Protein AF-A0A833D6U7-F1 (afdb_monomer)

Secondary structure (DSSP, 8-state):
-HHHHHHHHHHHHHHTT-------S-HHHHTTSSS-EEEETTEEEE-PPP--

Mean predicted aligned error: 4.55 Å

Foldseek 3Di:
DVVVVLVVVVVVCVVVVHDDDDDDPPVVSQLPDPWHWDQDPNDTDGDDRPPD

Sequence (52 aa):
TAARVFAELVRIVRAEGAAALIATHNLELAGRMDRVLRLADGVLVEVAPAAR

pLDDT: mean 88.09, std 10.11, range [54.12, 96.81]

Structure (mmCIF, N/CA/C/O backbone):
data_AF-A0A833D6U7-F1
#
_entry.id   AF-A0A833D6U7-F1
#
loop_
_atom_site.group_PDB
_atom_site.id
_atom_site.type_symbol
_atom_site.label_atom_id
_atom_site.label_alt_id
_atom_site.label_comp_id
_atom_site.label_asym_id
_atom_site.label_entity_id
_atom_site.label_seq_id
_atom_site.pdbx_PDB_ins_code
_atom_site.Cartn_x
_atom_site.Cartn_y
_atom_site.Cartn_z
_atom_site.occupancy
_atom_site.B_iso_or_equiv
_atom_site.auth_seq_id
_atom_site.auth_comp_id
_atom_site.auth_asym_id
_atom_site.auth_atom_id
_atom_site.pdbx_PDB_model_num
ATOM 1 N N . THR A 1 1 ? 12.344 -4.446 14.437 1.00 71.12 1 THR A N 1
ATOM 2 C CA . THR A 1 1 ? 12.437 -4.640 12.970 1.00 71.12 1 THR A CA 1
ATOM 3 C C . THR A 1 1 ? 11.237 -4.001 12.280 1.00 71.12 1 THR A C 1
ATOM 5 O O . THR A 1 1 ? 10.277 -3.655 12.966 1.00 71.12 1 THR A O 1
ATOM 8 N N . ALA A 1 2 ? 11.290 -3.804 10.955 1.00 76.81 2 ALA A N 1
ATOM 9 C CA . ALA A 1 2 ? 10.294 -3.063 10.160 1.00 76.81 2 ALA A CA 1
ATOM 10 C C . ALA A 1 2 ? 8.830 -3.499 10.389 1.00 76.81 2 ALA A C 1
ATOM 12 O O . ALA A 1 2 ? 7.939 -2.656 10.414 1.00 76.81 2 ALA A O 1
ATOM 13 N N . ALA A 1 3 ? 8.589 -4.785 10.668 1.00 81.81 3 ALA A N 1
ATOM 14 C CA . ALA A 1 3 ? 7.263 -5.314 10.992 1.00 81.81 3 ALA A CA 1
ATOM 15 C C . ALA A 1 3 ? 6.603 -4.647 12.218 1.00 81.81 3 ALA A C 1
ATOM 17 O O . ALA A 1 3 ? 5.391 -4.441 12.218 1.00 81.81 3 ALA A O 1
ATOM 18 N N . ARG A 1 4 ? 7.384 -4.284 13.250 1.00 88.62 4 ARG A N 1
ATOM 19 C CA . ARG A 1 4 ? 6.866 -3.626 14.464 1.00 88.62 4 ARG A CA 1
ATOM 20 C C . ARG A 1 4 ? 6.466 -2.177 14.191 1.00 88.62 4 ARG A C 1
ATOM 22 O O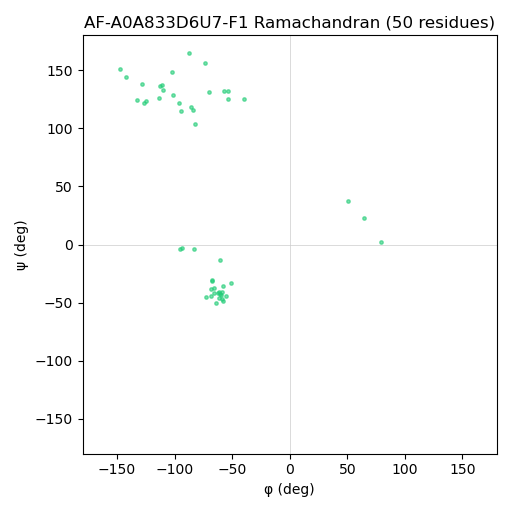 . ARG A 1 4 ? 5.391 -1.762 14.597 1.00 88.62 4 ARG A O 1
ATOM 29 N N . VAL A 1 5 ? 7.316 -1.434 13.479 1.00 88.50 5 VAL A N 1
ATOM 30 C CA . VAL A 1 5 ? 7.030 -0.044 13.075 1.00 88.50 5 VAL A CA 1
ATOM 31 C C . VAL A 1 5 ? 5.776 0.000 12.212 1.00 88.50 5 VAL A C 1
ATOM 33 O O . VAL A 1 5 ? 4.896 0.826 12.423 1.00 88.50 5 VAL A O 1
ATOM 36 N N . PHE A 1 6 ? 5.669 -0.943 11.283 1.00 88.50 6 PHE A N 1
ATOM 37 C CA . PHE A 1 6 ? 4.507 -1.075 10.429 1.00 88.50 6 PHE A CA 1
ATOM 38 C C . PHE A 1 6 ? 3.213 -1.352 11.210 1.00 88.50 6 PHE A C 1
ATOM 40 O O . PHE A 1 6 ? 2.196 -0.712 10.954 1.00 88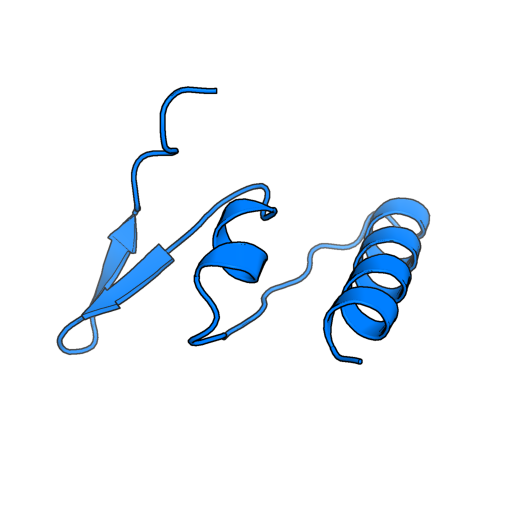.50 6 PHE A O 1
ATOM 47 N N . ALA A 1 7 ? 3.246 -2.278 12.173 1.00 89.12 7 ALA A N 1
ATOM 48 C CA . ALA A 1 7 ? 2.077 -2.591 12.990 1.00 89.12 7 ALA A CA 1
ATOM 49 C C . ALA A 1 7 ? 1.581 -1.367 13.781 1.00 89.12 7 ALA A C 1
ATOM 51 O O . ALA A 1 7 ? 0.380 -1.101 13.800 1.00 89.12 7 ALA A O 1
ATOM 52 N N . GLU A 1 8 ? 2.496 -0.591 14.371 1.00 93.44 8 GLU A N 1
ATOM 53 C CA . GLU A 1 8 ? 2.134 0.647 15.073 1.00 93.44 8 GLU A CA 1
ATOM 54 C C . GLU A 1 8 ? 1.582 1.717 14.127 1.00 93.44 8 GLU A C 1
ATOM 56 O O . GLU A 1 8 ? 0.571 2.343 14.442 1.00 93.44 8 GLU A O 1
ATOM 61 N N . LEU A 1 9 ? 2.185 1.886 12.945 1.00 91.88 9 LEU A N 1
ATOM 62 C CA . LEU A 1 9 ? 1.689 2.818 11.932 1.00 91.88 9 LEU A CA 1
ATOM 63 C C . LEU A 1 9 ? 0.245 2.486 11.530 1.00 91.88 9 LEU A C 1
ATOM 65 O O . LEU A 1 9 ? -0.613 3.365 11.545 1.00 91.88 9 LEU A O 1
ATOM 69 N N . VAL A 1 10 ? -0.045 1.217 11.223 1.00 90.38 10 VAL A N 1
ATOM 70 C CA . VAL A 1 10 ? -1.401 0.778 10.851 1.00 90.38 10 VAL A CA 1
ATOM 71 C C . VAL A 1 10 ? -2.391 1.014 11.990 1.00 90.38 10 VAL A C 1
ATOM 73 O O . VAL A 1 10 ? -3.513 1.455 11.739 1.00 90.38 10 VAL A O 1
ATOM 76 N N . ARG A 1 11 ? -1.990 0.746 13.239 1.00 92.75 11 ARG A N 1
ATOM 77 C CA . ARG A 1 11 ? -2.840 0.975 14.414 1.00 92.75 11 ARG A CA 1
ATOM 78 C C . ARG A 1 11 ? -3.252 2.442 14.527 1.00 92.75 11 ARG A C 1
ATOM 80 O O . ARG A 1 11 ? -4.432 2.714 14.721 1.00 92.75 11 ARG A O 1
ATOM 87 N N . ILE A 1 12 ? -2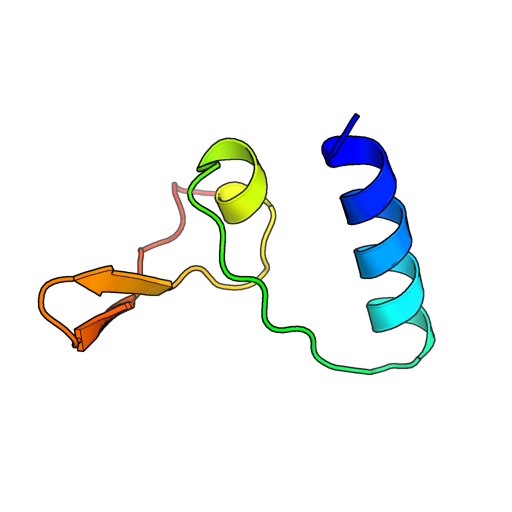.299 3.363 14.381 1.00 94.88 12 ILE A N 1
ATOM 88 C CA . ILE A 1 12 ? -2.550 4.809 14.450 1.00 94.88 12 ILE A CA 1
ATOM 89 C C . ILE A 1 12 ? -3.473 5.245 13.311 1.00 94.88 12 ILE A C 1
ATOM 91 O O . ILE A 1 12 ? -4.505 5.854 13.562 1.00 94.88 12 ILE A O 1
ATOM 95 N N . VAL A 1 13 ? -3.157 4.865 12.072 1.00 94.12 13 VAL A N 1
ATOM 96 C CA . VAL A 1 13 ? -3.945 5.236 10.884 1.00 94.12 13 VAL A CA 1
ATOM 97 C C . VAL A 1 13 ? -5.409 4.813 11.026 1.00 94.12 13 VAL A C 1
ATOM 99 O O . VAL A 1 13 ? -6.306 5.607 10.752 1.00 94.12 13 VAL A O 1
ATOM 102 N N . ARG A 1 14 ? -5.661 3.588 11.511 1.00 90.38 14 ARG A N 1
ATOM 103 C CA . ARG A 1 14 ? -7.026 3.094 11.745 1.00 90.38 14 ARG A CA 1
ATOM 104 C C . ARG A 1 14 ? -7.729 3.821 12.891 1.00 90.38 14 ARG A C 1
ATOM 106 O O . ARG A 1 14 ? -8.924 4.069 12.776 1.00 90.38 14 ARG A O 1
ATOM 113 N N . ALA A 1 15 ? -7.018 4.149 13.971 1.00 95.69 15 ALA A N 1
ATOM 114 C CA . ALA A 1 15 ? -7.590 4.863 15.113 1.00 95.69 15 ALA A CA 1
ATOM 115 C C . ALA A 1 15 ? -8.013 6.298 14.755 1.00 95.69 15 ALA A C 1
ATOM 117 O O . ALA A 1 15 ? -9.065 6.749 15.195 1.00 95.69 15 ALA A O 1
ATOM 118 N N . GLU A 1 16 ? -7.233 6.975 13.913 1.00 96.38 16 GLU A N 1
ATOM 119 C CA . GLU A 1 16 ? -7.496 8.351 13.465 1.00 96.38 16 GLU A CA 1
ATOM 120 C C . GLU A 1 16 ? -8.481 8.428 12.280 1.00 96.38 16 GLU A C 1
ATOM 122 O O . GLU A 1 16 ? -8.814 9.515 11.813 1.00 96.38 16 GLU A O 1
ATOM 127 N N . GLY A 1 17 ? -8.929 7.286 11.741 1.00 93.31 17 GLY A N 1
ATOM 128 C CA . GLY A 1 17 ? -9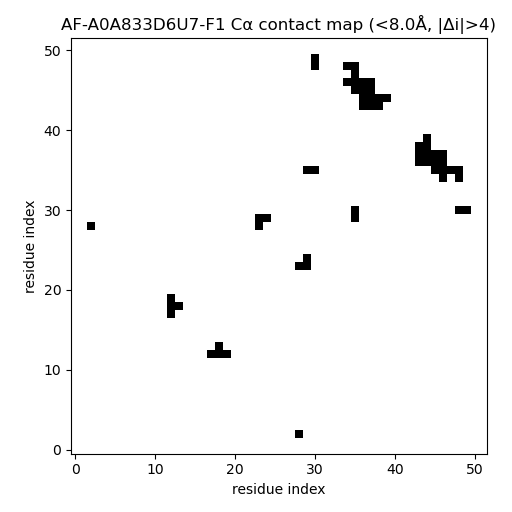.771 7.248 10.537 1.00 93.31 17 GLY A CA 1
ATOM 129 C C . GLY A 1 17 ? -9.071 7.778 9.278 1.00 93.31 17 GLY A C 1
ATOM 130 O O . GLY A 1 17 ? -9.732 8.208 8.333 1.00 93.31 17 GLY A O 1
ATOM 131 N N . ALA A 1 18 ? -7.738 7.768 9.262 1.00 93.88 18 ALA A N 1
ATOM 132 C CA . ALA A 1 18 ? -6.927 8.254 8.154 1.00 93.88 18 ALA A CA 1
ATOM 133 C C . ALA A 1 18 ? -6.679 7.160 7.100 1.00 93.88 18 ALA A C 1
ATOM 135 O O . ALA A 1 18 ? -6.843 5.965 7.349 1.00 93.88 18 ALA A O 1
ATOM 136 N N . ALA A 1 19 ? -6.218 7.573 5.918 1.00 91.94 19 ALA A N 1
ATOM 137 C CA . ALA A 1 19 ? -5.665 6.676 4.906 1.00 91.94 19 ALA A CA 1
ATOM 138 C C . ALA A 1 19 ? -4.131 6.748 4.909 1.00 91.94 19 ALA A C 1
ATOM 140 O O . ALA A 1 19 ? -3.554 7.804 5.167 1.00 91.94 19 ALA A O 1
ATOM 141 N N . ALA A 1 20 ? -3.467 5.639 4.579 1.00 91.56 20 ALA A N 1
ATOM 142 C CA . ALA A 1 20 ? -2.015 5.583 4.438 1.00 91.56 20 ALA A CA 1
ATOM 143 C C . ALA A 1 20 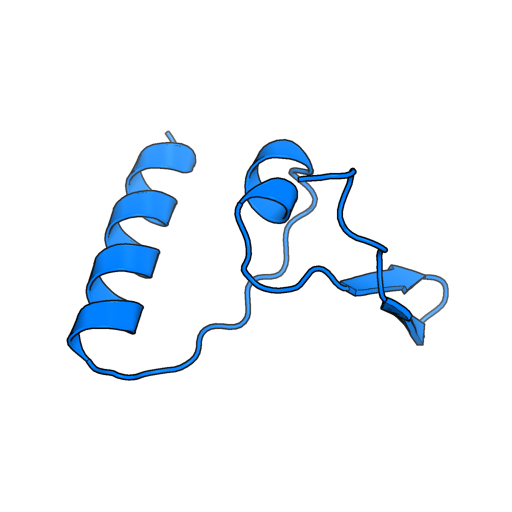? -1.611 4.961 3.098 1.00 91.56 20 ALA A C 1
ATOM 145 O O . ALA A 1 20 ? -2.179 3.957 2.673 1.00 91.56 20 ALA A O 1
ATOM 146 N N . LEU A 1 21 ? -0.596 5.550 2.462 1.00 92.81 21 LEU A N 1
ATOM 147 C CA . LEU A 1 21 ? 0.058 5.025 1.267 1.00 92.81 21 LEU A CA 1
ATOM 148 C C . LEU A 1 21 ? 1.493 4.635 1.621 1.00 92.81 21 LEU A C 1
ATOM 150 O O . LEU A 1 21 ? 2.248 5.450 2.150 1.00 92.81 21 LEU A O 1
ATOM 154 N N . ILE A 1 22 ? 1.868 3.390 1.328 1.00 90.19 22 ILE A N 1
ATOM 155 C CA . ILE A 1 22 ? 3.179 2.834 1.674 1.00 90.19 22 ILE A CA 1
ATOM 156 C C . ILE A 1 22 ? 3.821 2.264 0.411 1.00 90.19 22 ILE A C 1
ATOM 158 O O . ILE A 1 22 ? 3.275 1.358 -0.213 1.00 90.19 22 ILE A O 1
ATOM 162 N N . ALA A 1 23 ? 5.003 2.770 0.060 1.00 93.19 23 ALA A N 1
ATOM 163 C CA . ALA A 1 23 ? 5.842 2.204 -0.990 1.00 93.19 23 ALA A CA 1
ATOM 164 C C . ALA A 1 23 ? 6.884 1.274 -0.359 1.00 93.19 23 ALA A C 1
ATOM 166 O O . ALA A 1 23 ? 7.665 1.688 0.498 1.00 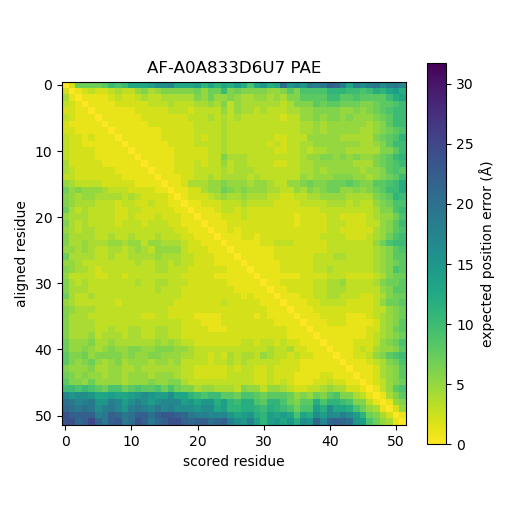93.19 23 ALA A O 1
ATOM 167 N N . THR A 1 24 ? 6.894 0.005 -0.761 1.00 89.81 24 THR A N 1
ATOM 168 C CA . THR A 1 24 ? 7.843 -0.986 -0.247 1.00 89.81 24 THR A CA 1
ATOM 169 C C . THR A 1 24 ? 8.192 -2.012 -1.315 1.00 89.81 24 THR A C 1
ATOM 171 O O . THR A 1 24 ? 7.381 -2.315 -2.184 1.00 89.81 24 THR A O 1
ATOM 174 N N . HIS A 1 25 ? 9.398 -2.566 -1.226 1.00 91.94 25 HIS A N 1
ATOM 175 C CA . HIS A 1 25 ? 9.807 -3.745 -1.993 1.00 91.94 25 HIS A CA 1
ATOM 176 C C . HIS A 1 25 ? 9.631 -5.047 -1.187 1.00 91.94 25 HIS A C 1
ATOM 178 O O . HIS A 1 25 ? 9.878 -6.130 -1.710 1.00 91.94 25 HIS A O 1
ATOM 184 N N . ASN A 1 26 ? 9.225 -4.967 0.090 1.00 90.25 26 ASN A N 1
ATOM 185 C CA . ASN A 1 26 ? 8.950 -6.142 0.912 1.00 90.25 26 ASN A CA 1
ATOM 186 C C . ASN A 1 26 ? 7.536 -6.666 0.614 1.00 90.25 26 ASN A 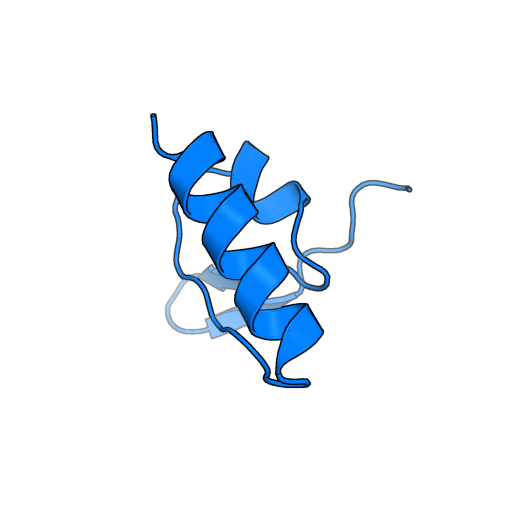C 1
ATOM 188 O O . ASN A 1 26 ? 6.539 -6.104 1.072 1.00 90.25 26 ASN A O 1
ATOM 192 N N . LEU A 1 27 ? 7.466 -7.763 -0.140 1.00 88.38 27 LEU A N 1
ATOM 193 C CA . LEU A 1 27 ? 6.208 -8.369 -0.576 1.00 88.38 27 LEU A CA 1
ATOM 194 C C . LEU A 1 27 ? 5.390 -8.973 0.576 1.00 88.38 27 LEU A C 1
ATOM 196 O O . LEU A 1 27 ? 4.163 -8.938 0.521 1.00 88.38 27 LEU A O 1
ATOM 200 N N . GLU A 1 28 ? 6.040 -9.460 1.637 1.00 87.44 28 GLU A N 1
ATOM 201 C CA . GLU A 1 28 ? 5.357 -9.946 2.845 1.00 87.44 28 GLU A CA 1
ATOM 202 C C . GLU A 1 28 ? 4.573 -8.806 3.510 1.00 87.44 28 GLU A C 1
ATOM 204 O O . GLU A 1 28 ? 3.424 -8.969 3.915 1.00 87.44 28 GLU A O 1
ATOM 209 N N . LEU A 1 29 ? 5.179 -7.617 3.572 1.00 86.94 29 LEU A N 1
ATOM 210 C CA . LEU A 1 29 ? 4.530 -6.430 4.116 1.00 86.94 29 LEU A CA 1
ATOM 211 C C . LEU A 1 29 ? 3.388 -5.941 3.226 1.00 86.94 29 LEU A C 1
ATOM 213 O O . LEU A 1 29 ? 2.315 -5.611 3.730 1.00 86.94 29 LEU A O 1
ATOM 217 N N . ALA A 1 30 ? 3.621 -5.900 1.913 1.00 89.88 30 ALA A N 1
ATOM 218 C CA . ALA A 1 30 ? 2.614 -5.495 0.941 1.00 89.88 30 ALA A CA 1
ATOM 219 C C . ALA A 1 30 ? 1.373 -6.397 1.018 1.00 89.88 30 ALA A C 1
ATOM 221 O O . ALA A 1 30 ? 0.258 -5.887 1.028 1.00 89.88 30 ALA A O 1
ATOM 222 N N . GLY A 1 31 ? 1.551 -7.711 1.191 1.00 87.94 31 GLY A N 1
ATOM 223 C CA . GLY A 1 31 ? 0.449 -8.667 1.350 1.00 87.94 31 GLY A CA 1
ATOM 224 C C . GLY A 1 31 ? -0.452 -8.424 2.569 1.00 87.94 31 GLY A C 1
ATOM 225 O O . GLY A 1 31 ? -1.541 -8.983 2.642 1.00 87.94 31 GLY A O 1
ATOM 226 N N . ARG A 1 32 ? -0.033 -7.575 3.516 1.00 86.31 32 ARG A N 1
ATOM 227 C CA . ARG A 1 32 ? -0.823 -7.178 4.694 1.00 86.31 32 ARG A CA 1
ATOM 228 C C . ARG A 1 32 ? -1.623 -5.884 4.484 1.00 86.31 32 ARG A C 1
ATOM 230 O O . ARG A 1 32 ? -2.310 -5.459 5.413 1.00 86.31 32 ARG A O 1
ATOM 237 N N . MET A 1 33 ? -1.492 -5.228 3.328 1.00 88.94 33 MET A N 1
ATOM 238 C CA . MET A 1 33 ? -2.254 -4.027 2.962 1.00 88.94 33 MET A CA 1
ATOM 239 C C . MET A 1 33 ? -3.702 -4.361 2.612 1.00 88.94 33 MET A C 1
ATOM 241 O O . MET A 1 33 ? -4.001 -5.454 2.139 1.00 88.94 33 MET A O 1
ATOM 245 N N . ASP A 1 34 ? -4.588 -3.373 2.744 1.00 89.06 34 ASP A N 1
ATOM 246 C CA . ASP A 1 34 ? -5.958 -3.490 2.235 1.00 89.06 34 ASP A CA 1
ATOM 247 C C . ASP A 1 34 ? -5.988 -3.527 0.690 1.00 89.06 34 ASP A C 1
ATOM 249 O O . ASP A 1 34 ? -6.852 -4.174 0.101 1.00 89.06 34 ASP A O 1
ATOM 253 N N . ARG A 1 35 ? -5.034 -2.852 0.024 1.00 91.12 35 ARG A N 1
ATOM 254 C CA . ARG A 1 35 ? -4.841 -2.860 -1.438 1.00 91.12 35 ARG A CA 1
ATOM 255 C C . ARG A 1 35 ? -3.360 -2.855 -1.790 1.00 91.12 35 ARG A C 1
ATOM 257 O O . ARG A 1 35 ? -2.570 -2.176 -1.136 1.00 91.12 35 ARG A O 1
ATOM 264 N N . VAL A 1 36 ? -2.999 -3.551 -2.866 1.00 93.75 36 VAL A N 1
ATOM 265 C CA . VAL A 1 36 ? -1.620 -3.610 -3.362 1.00 93.75 36 VAL A CA 1
ATOM 266 C C . VAL A 1 36 ? -1.579 -3.184 -4.822 1.00 93.75 36 VAL A C 1
ATOM 268 O O . VAL A 1 36 ? -2.245 -3.765 -5.677 1.00 93.75 36 VAL A O 1
ATOM 271 N N . LEU A 1 37 ? -0.762 -2.172 -5.101 1.00 94.38 37 LEU A N 1
ATOM 272 C CA . LEU A 1 37 ? -0.430 -1.736 -6.452 1.00 94.38 37 LEU A CA 1
ATOM 273 C C . LEU A 1 37 ? 1.047 -2.028 -6.700 1.00 94.38 37 LEU A C 1
ATOM 275 O O . LEU A 1 37 ? 1.891 -1.754 -5.844 1.00 94.38 37 LEU A O 1
ATOM 279 N N . ARG A 1 38 ? 1.368 -2.553 -7.880 1.00 94.38 38 ARG A N 1
ATOM 280 C CA . ARG A 1 38 ? 2.746 -2.694 -8.347 1.00 94.38 38 ARG A CA 1
ATOM 281 C C . ARG A 1 38 ? 3.044 -1.570 -9.329 1.00 94.38 38 ARG A C 1
ATOM 283 O O . ARG A 1 38 ? 2.298 -1.377 -10.281 1.00 94.38 38 ARG A O 1
ATOM 290 N N . LEU A 1 39 ? 4.138 -0.850 -9.107 1.00 95.12 39 LEU A N 1
ATOM 291 C CA . LEU A 1 39 ? 4.668 0.098 -10.083 1.00 95.12 39 LEU A CA 1
ATOM 292 C C . LEU A 1 39 ? 5.540 -0.669 -11.082 1.00 95.12 39 LEU A C 1
ATOM 294 O O . LEU A 1 39 ? 6.555 -1.244 -10.691 1.00 95.12 39 LEU A O 1
ATOM 298 N N . ALA A 1 40 ? 5.130 -0.700 -12.346 1.00 94.88 40 ALA A N 1
ATOM 299 C CA . ALA A 1 40 ? 5.860 -1.330 -13.442 1.00 94.88 40 ALA A CA 1
ATOM 300 C C . ALA A 1 40 ? 5.902 -0.359 -14.622 1.00 94.88 40 ALA A C 1
ATOM 302 O O . ALA A 1 40 ? 4.862 0.147 -15.033 1.00 94.88 40 ALA A O 1
ATOM 303 N N . ASP A 1 41 ? 7.106 -0.052 -15.111 1.00 95.62 41 ASP A N 1
ATOM 304 C CA . ASP A 1 41 ? 7.328 0.852 -16.250 1.00 95.62 41 ASP A CA 1
ATOM 305 C C . ASP A 1 41 ? 6.609 2.211 -16.120 1.00 95.62 41 ASP A C 1
ATOM 307 O O . ASP A 1 41 ? 6.078 2.764 -17.078 1.00 95.62 41 ASP A O 1
ATOM 311 N N . GLY A 1 42 ? 6.563 2.754 -14.897 1.00 96.81 42 GLY A N 1
ATOM 312 C CA . GLY A 1 42 ? 5.893 4.026 -14.596 1.00 96.81 42 GLY A CA 1
ATOM 313 C C . GLY A 1 42 ? 4.367 3.940 -14.460 1.00 96.81 42 GLY A C 1
ATOM 314 O O . GLY A 1 42 ? 3.727 4.957 -14.199 1.00 96.81 42 GLY A O 1
ATOM 315 N N . VAL A 1 43 ? 3.781 2.748 -14.580 1.00 96.69 43 VAL A N 1
ATOM 316 C CA . VAL A 1 43 ? 2.336 2.509 -14.484 1.00 96.69 43 VAL A CA 1
ATOM 317 C C . VAL A 1 43 ? 2.007 1.725 -13.214 1.00 96.69 43 VAL A C 1
ATOM 319 O O . VAL A 1 43 ? 2.693 0.768 -12.853 1.00 96.69 43 VAL A O 1
ATOM 322 N N . LEU A 1 44 ? 0.939 2.125 -12.519 1.00 95.31 44 LEU A N 1
ATOM 323 C CA . LEU A 1 44 ? 0.408 1.381 -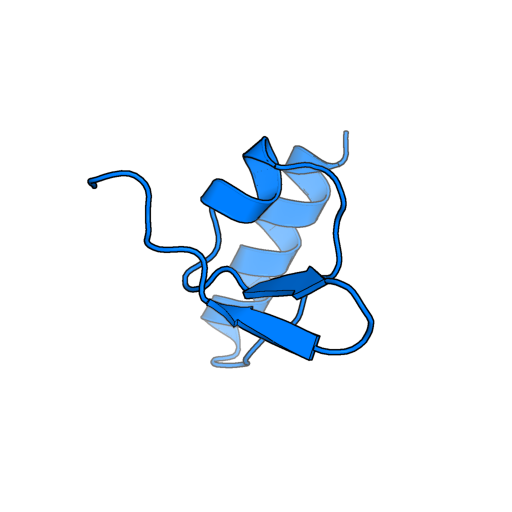11.378 1.00 95.31 44 LEU A CA 1
ATOM 324 C C . LEU A 1 44 ? -0.551 0.297 -11.871 1.00 95.31 44 LEU A C 1
ATOM 326 O O . LEU A 1 44 ? -1.586 0.603 -12.460 1.00 95.31 44 LEU A O 1
ATOM 330 N N . VAL A 1 45 ? -0.216 -0.962 -11.597 1.00 95.06 45 VAL A N 1
ATOM 331 C CA . VAL A 1 45 ? -1.067 -2.120 -11.890 1.00 95.06 45 VAL A CA 1
ATOM 332 C C . VAL A 1 45 ? -1.591 -2.722 -10.595 1.00 95.06 45 VAL A C 1
ATOM 334 O O . VAL A 1 45 ? -0.836 -2.929 -9.641 1.00 95.06 45 VAL A O 1
ATOM 337 N N . GLU A 1 46 ? -2.892 -2.994 -10.544 1.00 92.38 46 GLU A N 1
ATOM 338 C CA . GLU A 1 46 ? -3.498 -3.633 -9.380 1.00 92.38 46 GLU A CA 1
ATOM 339 C C . GLU A 1 46 ? -3.039 -5.086 -9.285 1.00 92.38 46 GLU A C 1
ATOM 341 O O . GLU A 1 46 ? -3.040 -5.832 -10.267 1.00 92.38 46 GLU A O 1
ATOM 346 N N . VAL A 1 47 ? -2.592 -5.474 -8.094 1.00 88.94 47 VAL A N 1
ATOM 347 C CA . VAL A 1 47 ? -2.204 -6.850 -7.812 1.00 88.94 47 VAL A CA 1
ATOM 348 C C . VAL A 1 47 ? -3.426 -7.522 -7.215 1.00 88.94 47 VAL A C 1
ATOM 350 O O . VAL A 1 47 ? -3.881 -7.134 -6.138 1.00 88.94 47 VAL A O 1
ATOM 353 N N . ALA A 1 48 ? -3.976 -8.509 -7.926 1.00 76.81 48 ALA A N 1
ATOM 354 C CA . ALA A 1 48 ? -5.056 -9.319 -7.384 1.00 76.81 48 ALA A CA 1
ATOM 355 C C . ALA A 1 48 ? -4.608 -9.891 -6.027 1.00 76.81 48 ALA A C 1
ATOM 357 O O . ALA A 1 48 ? -3.482 -10.395 -5.934 1.00 76.81 48 ALA A O 1
ATOM 358 N N . PRO A 1 49 ? -5.438 -9.802 -4.974 1.00 63.22 49 PRO A N 1
ATOM 359 C CA . PRO A 1 49 ? -5.086 -10.398 -3.700 1.00 63.22 49 PRO A CA 1
ATOM 360 C C . PRO A 1 49 ? -4.831 -11.889 -3.924 1.00 63.22 49 PRO A C 1
ATOM 362 O O . PRO A 1 49 ? -5.628 -12.567 -4.579 1.00 63.22 49 PRO A O 1
ATOM 365 N N . ALA A 1 50 ? -3.712 -12.399 -3.399 1.00 59.47 50 ALA A N 1
ATOM 366 C CA . ALA A 1 50 ? -3.560 -13.839 -3.246 1.00 59.47 50 ALA A CA 1
ATOM 367 C C . ALA A 1 50 ? -4.790 -14.313 -2.462 1.00 59.47 50 ALA A C 1
ATOM 369 O O . ALA A 1 50 ? -5.114 -13.699 -1.445 1.00 59.47 50 ALA A O 1
ATOM 370 N N . ALA A 1 51 ? -5.523 -15.283 -3.018 1.00 54.12 51 ALA A N 1
ATOM 371 C CA . ALA A 1 51 ? -6.824 -15.722 -2.522 1.00 54.12 51 ALA A CA 1
ATOM 372 C C . ALA A 1 51 ? -6.849 -15.756 -0.985 1.00 54.12 51 ALA A C 1
ATOM 374 O O . ALA A 1 51 ? -5.951 -16.321 -0.363 1.00 54.12 51 ALA A O 1
ATOM 375 N N . ARG A 1 52 ? -7.831 -15.050 -0.419 1.00 54.38 52 ARG A N 1
ATOM 376 C CA . ARG A 1 52 ? -7.940 -14.770 1.013 1.00 54.38 52 ARG A CA 1
ATOM 377 C C . ARG A 1 52 ? -8.206 -16.028 1.830 1.00 54.38 52 ARG A C 1
ATOM 3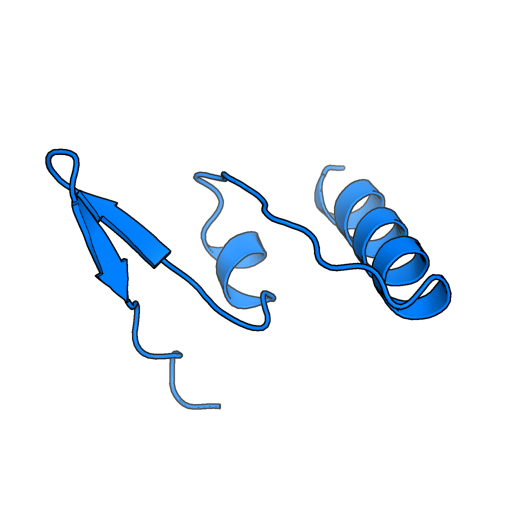79 O O . ARG A 1 52 ? -8.986 -16.874 1.338 1.00 54.38 52 ARG A O 1
#

Solvent-accessible surface area (backbone atoms only — not comparable to full-atom values): 3572 Å² total; per-residue (Å²): 110,73,71,58,60,49,53,53,51,53,52,50,35,62,74,72,71,53,86,87,88,85,89,77,91,53,62,76,63,46,73,71,46,99,72,46,69,44,80,53,96,91,39,80,42,80,50,78,74,76,83,128

Radius of gyration: 12.11 Å; Cα contacts (8 Å, |Δi|>4): 29; chains: 1; bounding box: 22×24×31 Å